Protein AF-A0A355BY42-F1 (afdb_monomer_lite)

Radius of gyration: 24.89 Å; chains: 1; bounding box: 43×72×37 Å

Secondary structure (DSSP, 8-state):
------------------------PPPPPHHHHHHHHHHHGGG-SSPPPHHHHHHHHHHHHHHHHHHHHHHHHHHHHH--

Structure (mmCIF, N/CA/C/O backbone):
data_AF-A0A355BY42-F1
#
_entry.id   AF-A0A355BY42-F1
#
loop_
_atom_site.group_PDB
_atom_site.id
_atom_site.type_symbol
_atom_si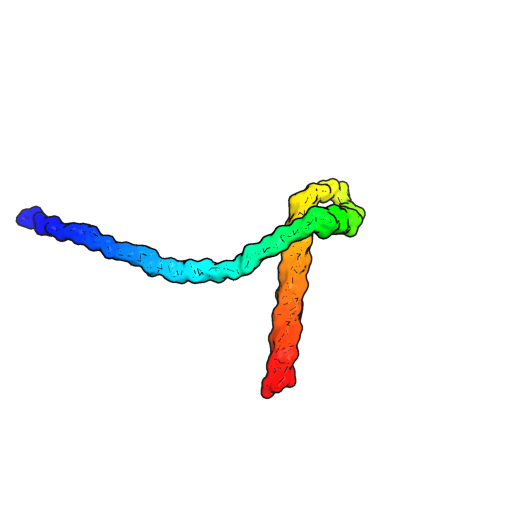te.label_atom_id
_atom_site.label_alt_id
_atom_site.label_comp_id
_atom_site.label_asym_id
_atom_site.label_entity_id
_atom_site.label_seq_id
_atom_site.pdbx_PDB_ins_code
_atom_site.Cartn_x
_atom_site.Cartn_y
_atom_site.Cartn_z
_atom_site.occupancy
_atom_site.B_iso_or_equiv
_atom_site.auth_seq_id
_atom_site.auth_comp_id
_atom_site.auth_asym_id
_atom_site.auth_atom_id
_atom_site.pdbx_PDB_model_num
ATOM 1 N N . MET A 1 1 ? -32.988 64.054 -13.035 1.00 43.31 1 MET A N 1
ATOM 2 C CA . MET A 1 1 ? -31.526 63.941 -12.829 1.00 43.31 1 MET A CA 1
ATOM 3 C C . MET A 1 1 ? -31.309 63.787 -11.317 1.00 43.31 1 MET A C 1
ATOM 5 O O . MET A 1 1 ? -31.396 64.782 -10.624 1.00 43.31 1 MET A O 1
ATOM 9 N N . ALA A 1 2 ? -31.396 62.614 -10.665 1.00 44.47 2 ALA A N 1
ATOM 10 C CA . ALA A 1 2 ? -30.534 61.415 -10.713 1.00 44.47 2 ALA A CA 1
ATOM 11 C C . ALA A 1 2 ? -29.040 61.811 -10.675 1.00 44.47 2 ALA A C 1
ATOM 13 O O . ALA A 1 2 ? -28.613 62.452 -11.620 1.00 44.47 2 ALA A O 1
ATOM 14 N N . ARG A 1 3 ? -28.201 61.515 -9.669 1.00 40.47 3 ARG A N 1
ATOM 15 C CA . ARG A 1 3 ? -28.198 60.495 -8.602 1.00 40.47 3 ARG A CA 1
ATOM 16 C C . ARG A 1 3 ? -27.456 61.023 -7.354 1.00 40.47 3 ARG A C 1
ATOM 18 O O . ARG A 1 3 ? -26.514 61.791 -7.477 1.00 40.47 3 ARG A O 1
ATOM 25 N N . ARG A 1 4 ? -2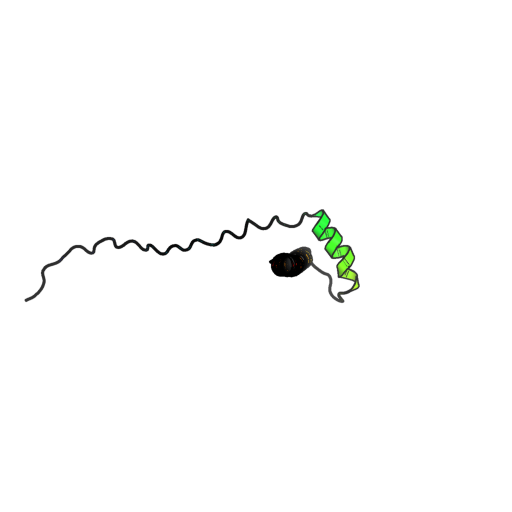7.872 60.563 -6.168 1.00 43.94 4 ARG A N 1
ATOM 26 C CA . ARG A 1 4 ? -27.168 60.687 -4.876 1.00 43.94 4 ARG A CA 1
ATOM 27 C C . ARG A 1 4 ? -26.174 59.522 -4.779 1.00 43.94 4 ARG A C 1
ATOM 29 O O . ARG A 1 4 ? -26.618 58.377 -4.850 1.00 43.94 4 ARG A O 1
ATOM 36 N N . GLU A 1 5 ? -24.881 59.778 -4.623 1.00 49.44 5 GLU A N 1
ATOM 37 C CA . GLU A 1 5 ? -23.895 58.718 -4.375 1.00 49.44 5 GLU A CA 1
ATOM 38 C C . GLU A 1 5 ? -23.934 58.303 -2.896 1.00 49.44 5 GLU A C 1
ATOM 40 O O . GLU A 1 5 ? -23.826 59.137 -1.998 1.00 49.44 5 GLU A O 1
ATOM 45 N N . LYS A 1 6 ? -24.150 57.007 -2.642 1.00 56.66 6 LYS A N 1
ATOM 46 C CA . LYS A 1 6 ? -23.974 56.371 -1.329 1.00 56.66 6 LYS A CA 1
ATOM 47 C C . LYS A 1 6 ? -22.694 55.529 -1.382 1.00 56.66 6 LYS A C 1
ATOM 49 O O . LYS A 1 6 ? -22.494 54.851 -2.391 1.00 56.66 6 LYS A O 1
ATOM 54 N N . PRO A 1 7 ? -21.860 55.528 -0.328 1.00 43.09 7 PRO A N 1
ATOM 55 C CA . PRO A 1 7 ? -20.646 54.723 -0.297 1.00 43.09 7 PRO A CA 1
ATOM 56 C C . PRO A 1 7 ? -21.011 53.236 -0.274 1.00 43.09 7 PRO A C 1
ATOM 58 O O . PRO A 1 7 ? -21.891 52.813 0.480 1.00 43.09 7 PRO A O 1
ATOM 61 N N . VAL A 1 8 ? -20.345 52.455 -1.128 1.00 54.06 8 VAL A N 1
ATOM 62 C CA . VAL A 1 8 ? -20.485 51.000 -1.173 1.00 54.06 8 VAL A CA 1
ATOM 63 C C . VAL A 1 8 ? -19.934 50.435 0.137 1.00 54.06 8 VAL A C 1
ATOM 65 O O . VAL A 1 8 ? -18.743 50.514 0.431 1.00 54.06 8 VAL A O 1
ATOM 68 N N . GLY A 1 9 ? -20.852 49.972 0.981 1.00 44.47 9 GLY A N 1
ATOM 69 C CA . GLY A 1 9 ? -20.543 49.340 2.251 1.00 44.47 9 GLY A CA 1
ATOM 70 C C . GLY A 1 9 ? -19.730 48.072 2.030 1.00 44.47 9 GLY A C 1
ATOM 71 O O . GLY A 1 9 ? -20.041 47.253 1.164 1.00 44.47 9 GLY A O 1
ATOM 72 N N . ALA A 1 10 ? -18.682 47.943 2.835 1.00 52.81 10 ALA A N 1
ATOM 73 C CA . ALA A 1 10 ? -17.970 46.708 3.070 1.00 52.81 10 ALA A CA 1
ATOM 74 C C . ALA A 1 10 ? -18.956 45.643 3.561 1.00 52.81 10 ALA A C 1
ATOM 76 O O . ALA A 1 10 ? -19.375 45.663 4.716 1.00 52.81 10 ALA A O 1
ATOM 77 N N . ASN A 1 11 ? -19.309 44.708 2.684 1.00 49.91 11 ASN A N 1
ATOM 78 C CA . ASN A 1 11 ? -20.071 43.534 3.069 1.00 49.91 11 ASN A CA 1
ATOM 79 C C . ASN A 1 11 ? -19.128 42.339 3.038 1.00 49.91 11 ASN A C 1
ATOM 81 O O . ASN A 1 11 ? -18.706 41.865 1.984 1.00 49.91 11 ASN A O 1
ATOM 85 N N . ALA A 1 12 ? -18.773 41.931 4.252 1.00 44.94 12 ALA A N 1
ATOM 86 C CA . ALA A 1 12 ? -18.020 40.747 4.592 1.00 44.94 12 ALA A CA 1
ATOM 87 C C . ALA A 1 12 ? -18.440 39.545 3.735 1.00 44.94 12 ALA A C 1
ATOM 89 O O . ALA A 1 12 ? -19.595 39.117 3.773 1.00 44.94 12 ALA A O 1
ATOM 90 N N . CYS A 1 13 ? -17.477 38.944 3.034 1.00 31.66 13 CYS A N 1
ATOM 91 C CA . CYS A 1 13 ? -17.592 37.552 2.623 1.00 31.66 13 CYS A CA 1
ATOM 92 C C . CYS A 1 13 ? -17.370 36.690 3.873 1.00 31.66 13 CYS A C 1
ATOM 94 O O . CYS A 1 13 ? -16.309 36.113 4.092 1.00 31.66 13 CYS A O 1
ATOM 96 N N . GLY A 1 14 ? -18.379 36.676 4.743 1.00 44.84 14 GLY A N 1
ATOM 97 C CA . GLY A 1 14 ? -18.586 35.591 5.679 1.00 44.84 14 GLY A CA 1
ATOM 98 C C . GLY A 1 14 ? -19.101 34.410 4.875 1.00 44.84 14 GLY A C 1
ATOM 99 O O . GLY A 1 14 ? -20.293 34.290 4.618 1.00 44.84 14 GLY A O 1
ATOM 100 N N . SER A 1 15 ? -18.197 33.550 4.436 1.00 45.47 15 SER A N 1
ATOM 101 C CA . SER A 1 15 ? -18.536 32.171 4.125 1.00 45.47 15 SER A CA 1
ATOM 102 C C . SER A 1 15 ? -17.632 31.329 4.995 1.00 45.47 15 SER A C 1
ATOM 104 O O . SER A 1 15 ? -16.430 31.247 4.7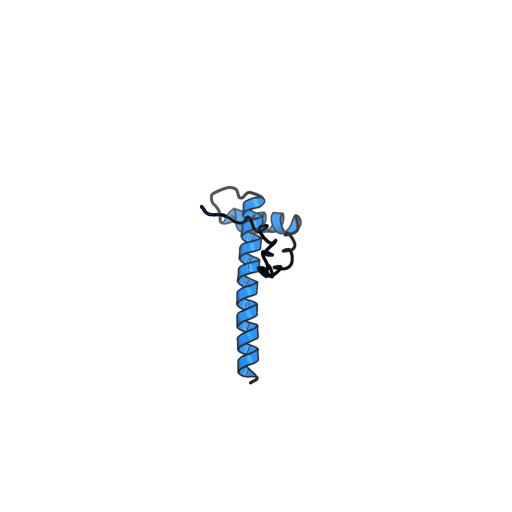61 1.00 45.47 15 SER A O 1
ATOM 106 N N . ASN A 1 16 ? -18.232 30.7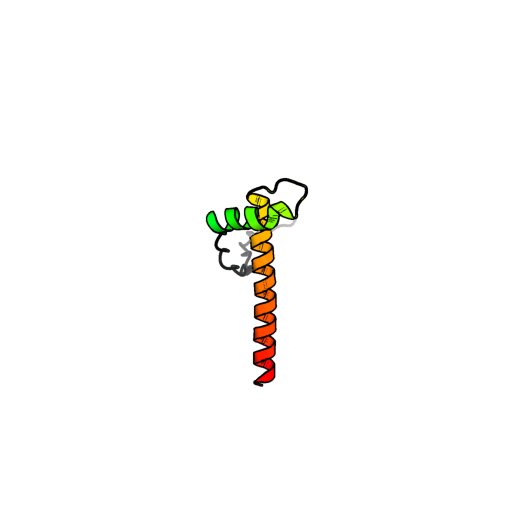72 6.047 1.00 52.31 16 ASN A N 1
ATOM 107 C CA . ASN A 1 16 ? -17.648 29.747 6.897 1.00 52.31 16 ASN A CA 1
ATOM 108 C C . ASN A 1 16 ? -17.352 28.516 6.035 1.00 52.31 16 ASN A C 1
ATOM 110 O O . ASN A 1 16 ? -18.064 27.518 6.079 1.00 52.31 16 ASN A O 1
ATOM 114 N N . ALA A 1 17 ? -16.278 28.572 5.257 1.00 42.47 17 ALA A N 1
ATOM 115 C CA . ALA A 1 17 ? -15.527 27.387 4.929 1.00 42.47 17 ALA A CA 1
ATOM 116 C C . ALA A 1 17 ? -14.764 27.047 6.208 1.00 42.47 17 ALA A C 1
ATOM 118 O O . ALA A 1 17 ? -13.580 27.346 6.346 1.00 42.47 17 ALA A O 1
ATOM 119 N N . ALA A 1 18 ? -15.462 26.428 7.164 1.00 38.69 18 ALA A N 1
ATOM 120 C CA . ALA A 1 18 ? -14.810 25.451 8.012 1.00 38.69 18 ALA A CA 1
ATOM 121 C C . ALA A 1 18 ? -14.311 24.379 7.042 1.00 38.69 18 ALA A C 1
ATOM 123 O O . ALA A 1 18 ? -14.994 23.394 6.760 1.00 38.69 18 ALA A O 1
ATOM 124 N N . ALA A 1 19 ? -13.165 24.666 6.418 1.00 43.06 19 ALA A N 1
ATOM 125 C CA . ALA A 1 19 ? -12.332 23.686 5.783 1.00 43.06 19 ALA A CA 1
ATOM 126 C C . ALA A 1 19 ? -12.145 22.656 6.880 1.00 43.06 19 ALA A C 1
ATOM 128 O O . ALA A 1 19 ? -11.493 22.919 7.885 1.00 43.06 19 ALA A O 1
ATOM 129 N N . ASN A 1 20 ? -12.884 21.560 6.747 1.00 51.75 20 ASN A N 1
ATOM 130 C CA . ASN A 1 20 ? -12.704 20.354 7.510 1.00 51.75 20 ASN A CA 1
ATOM 131 C C . ASN A 1 20 ? -11.219 20.043 7.363 1.00 51.75 20 ASN A C 1
ATOM 133 O O . ASN A 1 20 ? -10.805 19.566 6.304 1.00 51.75 20 ASN A O 1
ATOM 137 N N . GLU A 1 21 ? -10.415 20.473 8.337 1.00 42.47 21 GLU A N 1
ATOM 138 C CA . GLU A 1 21 ? -8.985 20.243 8.358 1.00 42.47 21 GLU A CA 1
ATOM 139 C C . GLU A 1 21 ? -8.852 18.735 8.463 1.00 42.47 21 GLU A C 1
ATOM 141 O O . GLU A 1 21 ? -8.869 18.158 9.548 1.00 42.47 21 GLU A O 1
ATOM 146 N N . ILE A 1 22 ? -8.808 18.069 7.305 1.00 51.72 22 ILE A N 1
ATOM 147 C CA . ILE A 1 22 ? -8.350 16.697 7.226 1.00 51.72 22 ILE A CA 1
ATOM 148 C C . ILE A 1 22 ? -6.973 16.791 7.868 1.00 51.72 22 ILE A C 1
ATOM 150 O O . ILE A 1 22 ? -6.118 17.471 7.290 1.00 51.72 22 ILE A O 1
ATOM 154 N N . PRO A 1 23 ? -6.775 16.212 9.068 1.00 50.97 23 PRO A N 1
ATOM 155 C CA . PRO A 1 23 ? -5.544 16.400 9.812 1.00 50.97 23 PRO A CA 1
ATOM 156 C C . PRO A 1 23 ? -4.414 16.079 8.853 1.00 50.97 23 PRO A C 1
ATOM 158 O O . PRO A 1 23 ? -4.483 15.040 8.185 1.00 50.97 23 PRO A O 1
ATOM 161 N N . ALA A 1 24 ? -3.474 17.023 8.714 1.00 53.12 24 ALA A N 1
ATOM 162 C CA . ALA A 1 24 ? -2.417 16.979 7.714 1.00 53.12 24 ALA A CA 1
ATOM 163 C C . ALA A 1 24 ? -1.883 15.550 7.648 1.00 53.12 24 ALA A C 1
ATOM 165 O O . ALA A 1 24 ? -1.325 15.044 8.628 1.00 53.12 24 ALA A O 1
ATOM 166 N N . ARG A 1 25 ? -2.190 14.848 6.546 1.00 63.72 25 ARG A N 1
ATOM 167 C CA . ARG A 1 25 ? -1.886 13.422 6.434 1.00 63.72 25 ARG A CA 1
ATOM 168 C C . ARG A 1 25 ? -0.390 13.299 6.640 1.00 63.72 25 ARG A C 1
ATOM 170 O O . ARG A 1 25 ? 0.381 13.905 5.899 1.00 63.72 25 ARG A O 1
ATOM 177 N N . LYS A 1 26 ? 0.022 12.567 7.676 1.00 74.00 26 LYS A N 1
ATOM 178 C CA . LYS A 1 26 ? 1.442 12.330 7.903 1.00 74.00 26 LYS A CA 1
ATOM 179 C C . LYS A 1 26 ? 1.970 11.644 6.650 1.00 74.00 26 LYS A C 1
ATOM 181 O O . LYS A 1 26 ? 1.507 10.552 6.321 1.00 74.00 26 LYS A O 1
ATOM 186 N N . ALA A 1 27 ? 2.884 12.314 5.953 1.00 74.12 27 ALA A N 1
ATOM 187 C CA . ALA A 1 27 ? 3.502 11.753 4.767 1.00 74.12 27 ALA A CA 1
ATOM 188 C C . ALA A 1 27 ? 4.122 10.391 5.128 1.00 74.12 27 ALA A C 1
ATOM 190 O O . ALA A 1 27 ? 4.675 10.248 6.231 1.00 74.12 27 ALA A O 1
ATOM 191 N N . PRO A 1 28 ? 4.004 9.381 4.250 1.00 81.00 28 PRO A N 1
ATOM 192 C CA . PRO A 1 28 ? 4.621 8.088 4.493 1.00 81.00 28 PRO A CA 1
ATOM 193 C C . PRO A 1 28 ? 6.132 8.264 4.687 1.00 81.00 28 PRO A C 1
ATOM 195 O O . PRO A 1 28 ? 6.768 9.082 4.021 1.00 81.00 28 PRO A O 1
ATOM 198 N N . SER A 1 29 ? 6.709 7.520 5.635 1.00 90.12 29 SER A N 1
ATOM 199 C CA . SER A 1 29 ? 8.157 7.544 5.840 1.00 90.12 29 SER A CA 1
ATOM 200 C C . SER A 1 29 ? 8.868 7.002 4.602 1.00 90.12 29 SER A C 1
ATOM 202 O O . SER A 1 29 ? 8.326 6.180 3.861 1.00 90.12 29 SER A O 1
ATOM 204 N N . ARG A 1 30 ? 10.115 7.427 4.395 1.00 89.75 30 ARG A N 1
ATOM 205 C CA . ARG A 1 30 ? 10.945 6.921 3.298 1.00 89.75 30 ARG A CA 1
ATOM 206 C C . ARG A 1 30 ? 11.068 5.393 3.323 1.00 89.75 30 ARG A C 1
ATOM 208 O O . ARG A 1 30 ? 10.933 4.761 2.286 1.00 89.75 30 ARG A O 1
ATOM 215 N N . GLU A 1 31 ? 11.233 4.812 4.508 1.00 91.88 31 GLU A N 1
ATOM 216 C CA . GLU A 1 31 ? 11.269 3.358 4.710 1.00 91.88 31 GLU A CA 1
ATOM 217 C C . GLU A 1 31 ? 9.967 2.678 4.262 1.00 91.88 31 GLU A C 1
ATOM 219 O O . GLU A 1 31 ? 10.000 1.620 3.638 1.00 91.88 31 GLU A O 1
ATOM 224 N N . ALA A 1 32 ? 8.810 3.296 4.527 1.00 90.56 32 ALA A N 1
ATOM 225 C CA . ALA A 1 32 ? 7.526 2.771 4.074 1.00 90.56 32 ALA A CA 1
ATOM 226 C C . ALA A 1 32 ? 7.408 2.818 2.544 1.00 90.56 32 ALA A C 1
ATOM 228 O O . ALA A 1 32 ? 6.897 1.873 1.948 1.00 90.56 32 ALA A O 1
ATOM 229 N N . ILE A 1 33 ? 7.908 3.883 1.909 1.00 92.56 33 ILE A N 1
ATOM 230 C CA . ILE A 1 33 ? 7.935 4.019 0.446 1.00 92.56 33 ILE A CA 1
ATOM 231 C C . ILE A 1 33 ? 8.850 2.963 -0.184 1.00 92.56 33 ILE A C 1
ATOM 233 O O . ILE A 1 33 ? 8.451 2.298 -1.137 1.00 92.56 33 ILE A O 1
ATOM 237 N N . GLU A 1 34 ? 10.053 2.771 0.356 1.00 93.88 34 GLU A N 1
ATOM 238 C CA . GLU A 1 34 ? 10.987 1.741 -0.112 1.00 93.88 34 GLU A CA 1
ATOM 239 C C . GLU A 1 34 ? 10.371 0.345 0.043 1.00 93.88 34 GLU A C 1
ATOM 241 O O . GLU A 1 34 ? 10.379 -0.445 -0.903 1.00 93.88 34 GLU A O 1
ATOM 246 N N . LYS A 1 35 ? 9.711 0.080 1.177 1.00 94.38 35 LYS A N 1
ATOM 247 C CA . LYS A 1 35 ? 9.016 -1.191 1.390 1.00 94.38 35 LYS A CA 1
ATOM 248 C C . LYS A 1 35 ? 7.843 -1.394 0.437 1.00 94.38 35 LYS A C 1
ATOM 250 O O . LYS A 1 35 ? 7.622 -2.506 -0.040 1.00 94.38 35 LYS A O 1
ATOM 255 N N . ALA A 1 36 ? 7.093 -0.335 0.146 1.00 93.12 36 ALA A N 1
ATOM 256 C CA . ALA A 1 36 ? 6.026 -0.388 -0.840 1.00 93.12 36 ALA A CA 1
ATOM 257 C C . ALA A 1 36 ? 6.588 -0.704 -2.233 1.00 93.12 36 ALA A C 1
ATOM 259 O O . ALA A 1 36 ? 6.056 -1.567 -2.921 1.00 93.12 36 ALA A O 1
ATOM 260 N N . LEU A 1 37 ? 7.704 -0.100 -2.637 1.00 94.81 37 LEU A N 1
ATOM 261 C CA . LEU A 1 37 ? 8.342 -0.460 -3.903 1.00 94.81 37 LEU A CA 1
ATOM 262 C C . LEU A 1 37 ? 8.740 -1.939 -3.940 1.00 94.81 37 LEU A C 1
ATOM 264 O O . LEU A 1 37 ? 8.410 -2.613 -4.908 1.00 94.81 37 LEU A O 1
ATOM 268 N N . GLU A 1 38 ? 9.367 -2.475 -2.891 1.00 95.25 38 GLU A N 1
ATOM 269 C CA . GLU A 1 38 ? 9.725 -3.902 -2.831 1.00 95.25 38 GLU A CA 1
ATOM 270 C C . GLU A 1 38 ? 8.515 -4.831 -2.984 1.00 95.25 38 GLU A C 1
ATOM 272 O O . GLU A 1 38 ? 8.581 -5.824 -3.706 1.00 95.25 38 GLU A O 1
ATOM 277 N N . VAL A 1 39 ? 7.418 -4.517 -2.292 1.00 95.44 39 VAL A N 1
ATOM 278 C CA . VAL A 1 39 ? 6.216 -5.359 -2.268 1.00 95.44 39 VAL A CA 1
ATOM 279 C C . VAL A 1 39 ? 5.449 -5.267 -3.581 1.00 95.44 39 VAL A C 1
ATOM 281 O O . VAL A 1 39 ? 4.978 -6.278 -4.092 1.00 95.44 39 VAL A O 1
ATOM 284 N N . TRP A 1 40 ? 5.307 -4.063 -4.131 1.00 94.00 40 TRP A N 1
ATOM 285 C CA . TRP A 1 40 ? 4.422 -3.827 -5.265 1.00 94.00 40 TRP A CA 1
ATOM 286 C C . TRP A 1 40 ? 5.137 -3.981 -6.609 1.00 94.00 40 TRP A C 1
ATOM 288 O O . TRP A 1 40 ? 4.514 -4.450 -7.555 1.00 94.00 40 TRP A O 1
ATOM 298 N N . GLN A 1 41 ? 6.438 -3.688 -6.718 1.00 93.12 41 GLN A N 1
ATOM 299 C CA . GLN A 1 41 ? 7.179 -3.756 -7.987 1.00 93.12 41 GLN A CA 1
ATOM 300 C C . GLN A 1 41 ? 7.055 -5.095 -8.745 1.00 93.12 41 GLN A C 1
ATOM 302 O O . GLN A 1 41 ? 6.913 -5.036 -9.968 1.00 93.12 41 GLN A O 1
ATOM 307 N N . PRO A 1 42 ? 7.058 -6.282 -8.102 1.00 96.31 42 PRO A N 1
ATOM 308 C CA . PRO A 1 42 ? 6.897 -7.560 -8.805 1.00 96.31 42 PRO A CA 1
ATOM 309 C C . PRO A 1 42 ? 5.553 -7.720 -9.530 1.00 96.31 42 PRO A C 1
ATOM 311 O O . PRO A 1 42 ? 5.445 -8.515 -10.459 1.00 96.31 42 PRO A O 1
ATOM 314 N N . HIS A 1 43 ? 4.527 -6.971 -9.120 1.00 94.00 43 HIS A N 1
ATOM 315 C CA . HIS A 1 43 ? 3.179 -7.046 -9.685 1.00 94.00 43 HIS A CA 1
ATOM 316 C C . HIS A 1 43 ? 2.949 -6.065 -10.842 1.00 94.00 43 HIS A C 1
ATOM 318 O O . HIS A 1 43 ? 1.895 -6.099 -11.478 1.00 94.00 43 HIS A O 1
ATOM 324 N N . TYR A 1 44 ? 3.923 -5.201 -11.135 1.00 93.31 44 TYR A N 1
ATOM 325 C CA . TYR A 1 44 ? 3.838 -4.220 -12.210 1.00 93.31 44 TYR A CA 1
ATOM 326 C C . TYR A 1 44 ? 4.871 -4.517 -13.292 1.00 93.31 44 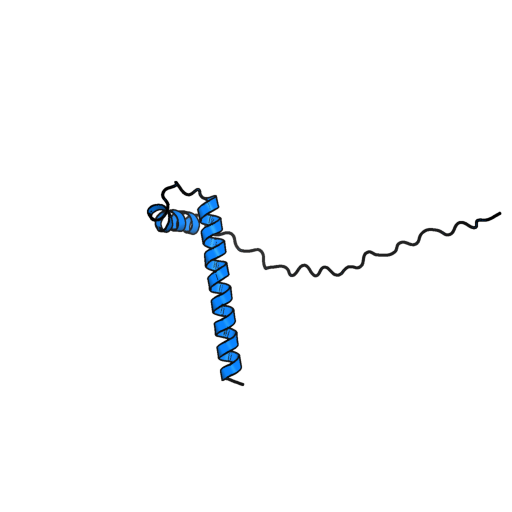TYR A C 1
ATOM 328 O O . TYR A 1 44 ? 6.061 -4.650 -13.027 1.00 93.31 44 TYR A O 1
ATOM 336 N N . ALA A 1 45 ? 4.416 -4.530 -14.546 1.00 91.69 45 ALA A N 1
ATOM 337 C CA . ALA A 1 45 ? 5.304 -4.630 -15.704 1.00 91.69 45 ALA A CA 1
ATOM 338 C C . ALA A 1 45 ? 6.191 -3.379 -15.876 1.00 91.69 45 ALA A C 1
ATOM 340 O O . ALA A 1 45 ? 7.270 -3.452 -16.459 1.00 91.69 45 ALA A O 1
ATOM 341 N N . ARG A 1 46 ? 5.740 -2.222 -15.366 1.00 94.06 46 ARG A N 1
ATOM 342 C CA . ARG A 1 46 ? 6.493 -0.960 -15.368 1.00 94.06 46 ARG A CA 1
ATOM 343 C C . ARG A 1 46 ? 7.259 -0.769 -14.062 1.00 94.06 46 ARG A C 1
ATOM 345 O O . ARG A 1 46 ? 6.791 -1.173 -12.997 1.00 94.06 46 ARG A O 1
ATOM 352 N N . ARG A 1 47 ? 8.403 -0.082 -14.129 1.00 93.44 47 ARG A N 1
ATOM 353 C CA . ARG A 1 47 ? 9.116 0.366 -12.926 1.00 93.44 47 ARG A CA 1
ATOM 354 C C . ARG A 1 47 ? 8.276 1.422 -12.205 1.00 93.44 47 ARG A C 1
ATOM 356 O O . ARG A 1 47 ? 7.907 2.423 -12.815 1.00 93.44 47 ARG A O 1
ATOM 363 N N . LEU A 1 48 ? 7.980 1.183 -10.933 1.00 92.69 48 LEU A N 1
ATOM 364 C CA . LEU A 1 48 ? 7.272 2.119 -10.069 1.00 92.69 48 LEU A CA 1
ATOM 365 C C . LEU A 1 48 ? 8.231 3.219 -9.608 1.00 92.69 48 LEU A C 1
ATOM 367 O O . LEU A 1 48 ? 9.381 2.952 -9.242 1.00 92.69 48 LEU A O 1
ATOM 371 N N . SER A 1 49 ? 7.765 4.465 -9.644 1.00 94.12 49 SER A N 1
ATOM 372 C CA . SER A 1 49 ? 8.470 5.592 -9.040 1.00 94.12 49 SER A CA 1
ATOM 373 C C . SER A 1 49 ? 8.174 5.678 -7.540 1.00 94.12 49 SER A C 1
ATOM 375 O O . SER A 1 49 ? 7.215 5.090 -7.040 1.00 94.12 49 SER A O 1
ATOM 377 N N . GLN A 1 50 ? 8.988 6.440 -6.804 1.00 92.12 50 GLN A N 1
ATOM 378 C CA . GLN A 1 50 ? 8.704 6.732 -5.393 1.00 92.12 50 GLN A CA 1
ATOM 379 C C . GLN A 1 50 ? 7.346 7.422 -5.215 1.00 92.12 50 GLN A C 1
ATOM 381 O O . GLN A 1 50 ? 6.676 7.196 -4.212 1.00 92.12 50 GLN A O 1
ATOM 386 N N . GLU A 1 51 ? 6.932 8.214 -6.204 1.00 92.25 51 GLU A N 1
ATOM 387 C CA . GLU A 1 51 ? 5.634 8.878 -6.203 1.00 92.25 51 GLU A CA 1
ATOM 388 C C . GLU A 1 51 ? 4.488 7.880 -6.397 1.00 92.25 51 GLU A C 1
ATOM 390 O O . GLU A 1 51 ? 3.542 7.898 -5.615 1.00 92.25 51 GLU A O 1
ATOM 395 N N . ASP A 1 52 ? 4.615 6.926 -7.330 1.00 92.38 52 ASP A N 1
ATOM 396 C CA . ASP A 1 52 ? 3.622 5.848 -7.477 1.00 92.38 52 ASP A CA 1
ATOM 397 C C . ASP A 1 52 ? 3.479 5.063 -6.156 1.00 92.38 52 ASP A C 1
ATOM 399 O O . ASP A 1 52 ? 2.375 4.738 -5.723 1.00 92.38 52 ASP A O 1
ATOM 403 N N . ALA A 1 53 ? 4.592 4.778 -5.473 1.00 93.06 53 ALA A N 1
ATOM 404 C CA . ALA A 1 53 ? 4.574 4.086 -4.185 1.00 93.06 53 ALA A CA 1
ATOM 405 C C . ALA A 1 53 ? 3.925 4.918 -3.065 1.00 93.06 53 ALA A C 1
ATOM 407 O O . ALA A 1 53 ? 3.199 4.364 -2.233 1.00 93.06 53 ALA A O 1
ATOM 408 N N . ARG A 1 54 ? 4.140 6.240 -3.051 1.00 93.00 54 ARG A N 1
ATOM 409 C CA . ARG A 1 54 ? 3.458 7.169 -2.137 1.00 93.00 54 ARG A CA 1
ATOM 410 C C . ARG A 1 54 ? 1.947 7.119 -2.352 1.00 93.00 54 ARG A C 1
ATOM 412 O O . ARG A 1 54 ? 1.204 6.953 -1.386 1.00 93.00 54 ARG A O 1
ATOM 419 N N . GLU A 1 55 ? 1.497 7.205 -3.601 1.00 93.50 55 GLU A N 1
ATOM 420 C CA . GLU A 1 55 ? 0.075 7.148 -3.947 1.00 93.50 55 GLU A CA 1
ATOM 421 C C . GLU A 1 55 ? -0.557 5.802 -3.577 1.00 93.50 55 GLU A C 1
ATOM 423 O O . GLU A 1 55 ? -1.639 5.766 -2.988 1.00 93.50 55 GLU A O 1
ATOM 428 N N . ILE A 1 56 ? 0.134 4.690 -3.851 1.00 92.56 56 ILE A N 1
ATOM 429 C CA . ILE A 1 56 ? -0.307 3.346 -3.453 1.00 92.56 56 ILE A CA 1
ATOM 430 C C . ILE A 1 56 ? -0.520 3.280 -1.938 1.00 92.56 56 ILE A C 1
ATOM 432 O O . ILE A 1 56 ? -1.565 2.809 -1.483 1.00 92.56 56 ILE A O 1
ATOM 436 N N . LEU A 1 57 ? 0.436 3.776 -1.149 1.00 92.69 57 LEU A N 1
ATOM 437 C CA . LEU A 1 57 ? 0.328 3.788 0.310 1.00 92.69 57 LEU A CA 1
ATOM 438 C C . LEU A 1 57 ? -0.831 4.659 0.795 1.00 92.69 57 LEU A C 1
ATOM 440 O O . LEU A 1 57 ? -1.582 4.241 1.676 1.00 92.69 57 LEU A O 1
ATOM 444 N N . GLU A 1 58 ? -1.009 5.847 0.225 1.00 91.50 58 GLU A N 1
ATOM 445 C CA . GLU A 1 58 ? -2.104 6.739 0.609 1.00 91.50 58 GLU A CA 1
ATOM 446 C C . GLU A 1 58 ? -3.474 6.142 0.298 1.00 91.50 58 GLU A C 1
ATOM 448 O O . GLU A 1 58 ? -4.383 6.219 1.132 1.00 91.50 58 GLU A O 1
ATOM 453 N N . ASN A 1 59 ? -3.607 5.498 -0.859 1.00 93.56 59 ASN A N 1
ATOM 454 C CA . ASN A 1 59 ? -4.830 4.815 -1.255 1.00 93.56 59 ASN A CA 1
ATOM 455 C C . ASN A 1 59 ? -5.107 3.605 -0.356 1.00 93.56 59 ASN A C 1
ATOM 457 O O . ASN A 1 59 ? -6.224 3.456 0.140 1.00 93.56 59 ASN A O 1
ATOM 461 N N . ALA A 1 60 ? -4.091 2.782 -0.078 1.00 91.56 60 ALA A N 1
ATOM 462 C CA . ALA A 1 60 ? -4.221 1.615 0.791 1.00 91.56 60 ALA A CA 1
ATOM 463 C C . ALA A 1 60 ? -4.633 2.015 2.217 1.00 91.56 60 ALA A C 1
ATOM 465 O O . ALA A 1 60 ? -5.621 1.509 2.751 1.00 91.56 60 ALA A O 1
ATOM 466 N N . VAL A 1 61 ? -3.928 2.973 2.827 1.00 91.12 61 VAL A N 1
ATOM 467 C CA . VAL A 1 61 ? -4.247 3.470 4.176 1.00 91.12 61 VAL A CA 1
ATOM 468 C C . VAL A 1 61 ? -5.629 4.127 4.206 1.00 91.12 61 VAL A C 1
ATOM 470 O O . VAL A 1 61 ? -6.392 3.922 5.155 1.00 91.12 61 VAL A O 1
ATOM 473 N N . GLY A 1 62 ? -5.979 4.888 3.166 1.00 90.88 62 GLY A N 1
ATOM 474 C CA . GLY A 1 62 ? -7.301 5.491 3.015 1.00 90.88 62 GLY A CA 1
ATOM 475 C C . GLY A 1 62 ? -8.420 4.451 2.985 1.00 90.88 62 GLY A C 1
ATOM 476 O O . GLY A 1 62 ? -9.407 4.600 3.706 1.00 90.88 62 GLY A O 1
ATOM 477 N N . PHE A 1 63 ? -8.238 3.374 2.222 1.00 93.06 63 PHE A N 1
ATOM 478 C CA . PHE A 1 63 ? -9.189 2.270 2.131 1.00 93.06 63 PHE A CA 1
ATOM 479 C C . PHE A 1 63 ? -9.387 1.561 3.480 1.00 93.06 63 PHE A C 1
ATOM 481 O O . PHE A 1 63 ? -10.518 1.440 3.953 1.00 93.06 63 PHE A O 1
ATOM 488 N N . PHE A 1 64 ? -8.305 1.182 4.171 1.00 92.81 64 PHE A N 1
ATOM 489 C CA . PHE A 1 64 ? -8.409 0.543 5.491 1.00 92.81 64 PHE A CA 1
ATOM 490 C C . PHE A 1 64 ? -9.047 1.448 6.549 1.00 92.81 64 PHE A C 1
ATOM 492 O O . PHE A 1 64 ? -9.724 0.961 7.457 1.00 92.81 64 PHE A O 1
ATOM 499 N N . ARG A 1 65 ? -8.875 2.770 6.439 1.00 91.88 65 ARG A N 1
ATOM 500 C CA . ARG A 1 65 ? -9.552 3.724 7.324 1.00 91.88 65 ARG A CA 1
ATOM 501 C C . ARG A 1 65 ? -11.073 3.653 7.176 1.00 91.88 65 ARG A C 1
ATOM 503 O O . ARG A 1 65 ? -11.748 3.676 8.200 1.00 91.88 65 ARG A O 1
ATOM 510 N N . ILE A 1 66 ? -11.580 3.541 5.945 1.00 93.69 66 ILE A N 1
ATOM 511 C CA . ILE A 1 66 ? -13.019 3.408 5.663 1.00 93.69 66 ILE A CA 1
ATOM 512 C C . ILE A 1 66 ? -13.547 2.097 6.248 1.00 93.69 66 ILE A C 1
ATOM 514 O O . ILE A 1 66 ? -14.520 2.112 6.994 1.00 93.69 66 ILE A O 1
ATOM 518 N N . LEU A 1 67 ? -12.859 0.976 6.000 1.00 94.25 67 LEU A N 1
ATOM 519 C CA . LEU A 1 67 ? -13.258 -0.322 6.559 1.00 94.25 67 LEU A CA 1
ATOM 520 C C . LEU A 1 67 ? -13.321 -0.298 8.091 1.00 94.25 67 LEU A C 1
ATOM 522 O O . LEU A 1 67 ? -14.268 -0.795 8.696 1.00 94.25 67 LEU A O 1
ATOM 526 N N . ARG A 1 68 ? -12.329 0.330 8.733 1.00 93.12 68 ARG A N 1
ATOM 527 C CA . ARG A 1 68 ? -12.301 0.492 10.190 1.00 93.12 68 ARG A CA 1
ATOM 528 C C . ARG A 1 68 ? -13.458 1.351 10.697 1.00 93.12 68 ARG A C 1
ATOM 530 O O . ARG A 1 68 ? -13.967 1.100 11.787 1.00 93.12 68 ARG A O 1
ATOM 537 N N . GLU A 1 69 ? -13.833 2.386 9.953 1.00 92.12 69 GLU A N 1
ATOM 538 C CA . GLU A 1 69 ? -14.965 3.242 10.297 1.00 92.12 69 GLU A CA 1
ATOM 539 C C . GLU A 1 69 ? -16.281 2.467 10.237 1.00 92.12 69 GLU A C 1
ATOM 541 O O . GLU A 1 69 ? -17.036 2.509 11.206 1.00 92.12 69 GLU A O 1
ATOM 546 N N . TRP A 1 70 ? -16.515 1.699 9.172 1.00 94.12 70 TRP A N 1
ATOM 547 C CA . TRP A 1 70 ? -17.706 0.855 9.048 1.00 94.12 70 TRP A CA 1
ATOM 548 C C . TRP A 1 70 ? -17.782 -0.185 10.166 1.00 94.12 70 TRP A C 1
ATOM 550 O O . TRP A 1 70 ? -18.782 -0.238 10.875 1.00 94.12 70 TRP A O 1
ATOM 560 N N . GLN A 1 71 ? -16.684 -0.892 10.449 1.00 91.62 71 GLN A N 1
ATOM 561 C CA . GLN A 1 71 ? -16.623 -1.837 11.571 1.00 91.62 71 GLN A CA 1
ATOM 562 C C . GLN A 1 71 ? -16.898 -1.157 12.927 1.00 91.62 71 GLN A C 1
ATOM 564 O O . GLN A 1 71 ? -17.477 -1.740 13.845 1.00 91.62 71 GLN A O 1
ATOM 569 N N . ALA A 1 72 ? -16.451 0.089 13.107 1.00 89.12 72 ALA A N 1
ATOM 570 C CA . ALA A 1 72 ? -16.735 0.842 14.322 1.00 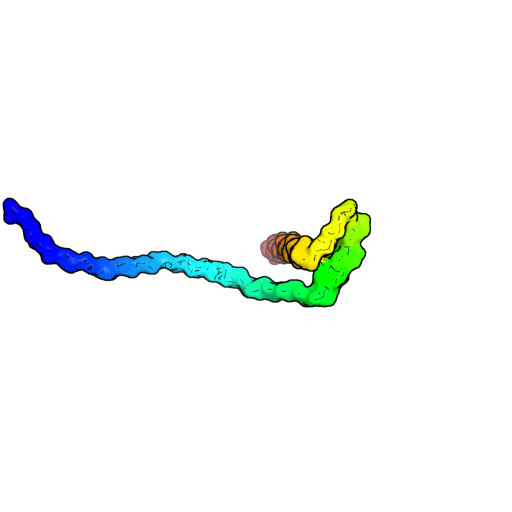89.12 72 ALA A CA 1
ATOM 571 C C . ALA A 1 72 ? -18.206 1.272 14.420 1.00 89.12 72 ALA A C 1
ATOM 573 O O . ALA A 1 72 ? -18.699 1.405 15.538 1.00 89.12 72 ALA A O 1
ATOM 574 N N . GLN A 1 73 ? -18.887 1.497 13.295 1.00 87.44 73 GLN A N 1
ATOM 575 C CA . GLN A 1 73 ? -20.319 1.795 13.259 1.00 87.44 73 GLN A CA 1
ATOM 576 C C . GLN A 1 73 ? -21.155 0.542 13.541 1.00 87.44 73 GLN A C 1
ATOM 578 O O . GLN A 1 73 ? -22.028 0.607 14.400 1.00 87.44 73 GLN A O 1
ATOM 583 N N . GLU A 1 74 ? -20.822 -0.599 12.932 1.00 86.25 74 GLU A N 1
ATOM 584 C CA . GLU A 1 74 ? -21.501 -1.886 13.166 1.00 86.25 74 GLU A CA 1
ATOM 585 C C . GLU A 1 74 ? -21.486 -2.277 14.651 1.00 86.25 74 GLU A C 1
ATOM 587 O O . GLU A 1 74 ? -22.532 -2.514 15.254 1.00 86.25 74 GLU A O 1
ATOM 592 N N . ARG A 1 75 ? -20.315 -2.203 15.299 1.00 81.88 75 ARG A N 1
ATOM 593 C CA . ARG A 1 75 ? -20.204 -2.464 16.746 1.00 81.88 75 ARG A CA 1
ATOM 594 C C . ARG A 1 75 ? -21.018 -1.498 17.604 1.00 81.88 75 ARG A C 1
ATOM 596 O O . ARG A 1 75 ? -21.420 -1.855 18.703 1.00 81.88 75 ARG A O 1
ATOM 603 N N . LYS A 1 76 ? -21.219 -0.254 17.157 1.00 75.38 76 LYS A N 1
ATOM 604 C CA . LYS A 1 76 ? -22.040 0.722 17.891 1.00 75.38 76 LYS A CA 1
ATOM 605 C C . LYS A 1 76 ? -23.530 0.444 17.719 1.00 75.38 76 LYS A C 1
ATOM 607 O O . LYS A 1 76 ? -24.264 0.659 18.674 1.00 75.38 76 LYS A O 1
ATOM 612 N N . SER A 1 77 ? -23.961 -0.025 16.547 1.00 73.19 77 SER A N 1
ATOM 613 C CA . SER A 1 77 ? -25.354 -0.414 16.304 1.00 73.19 77 SER A CA 1
ATOM 614 C C . SER A 1 77 ? -25.742 -1.731 16.973 1.00 73.19 77 SER A C 1
ATOM 616 O O . SER A 1 77 ? -26.902 -1.898 17.302 1.00 73.19 77 SER A O 1
ATOM 618 N N . GLU A 1 78 ? -24.797 -2.647 17.203 1.00 65.19 78 GLU A N 1
ATOM 619 C CA . GLU A 1 78 ? -25.054 -3.906 17.928 1.00 65.19 78 GLU A CA 1
ATOM 620 C C . GLU A 1 78 ? -25.187 -3.724 19.449 1.00 65.19 78 GLU A C 1
ATOM 622 O O . GLU A 1 78 ? -25.726 -4.590 20.132 1.00 65.19 78 GLU A O 1
ATOM 627 N N . ILE A 1 79 ? -24.661 -2.620 19.990 1.00 65.25 79 ILE A N 1
ATOM 628 C CA . ILE A 1 79 ? -24.688 -2.307 21.428 1.00 65.25 79 ILE A CA 1
ATOM 629 C C . ILE A 1 79 ? -25.890 -1.406 21.793 1.00 65.25 79 ILE A C 1
ATOM 631 O O . ILE A 1 79 ? -26.179 -1.237 22.978 1.00 65.25 79 ILE A O 1
ATOM 635 N N . GLN A 1 80 ? -26.587 -0.831 20.803 1.00 50.09 80 GLN A N 1
ATOM 636 C CA . GLN A 1 80 ? -27.825 -0.055 20.990 1.00 50.09 80 GLN A CA 1
ATOM 637 C C . GLN A 1 80 ? -29.064 -0.943 20.897 1.00 50.09 80 GLN A C 1
ATOM 639 O O . GLN A 1 80 ? -30.001 -0.677 21.682 1.00 50.09 80 GLN A O 1
#

Foldseek 3Di:
DDDDDDDDDDDDPPDPPPVVPPPPPPQDDPVQLVVLQVVCVVVDPDRDDSVNSSVVVVVVVVVVVVVVVVVVVVVVVVVD

pLDDT: mean 75.98, std 21.09, range [31.66, 96.31]

Sequence (80 aa):
MARREKPVGANACGSNAAANEIPARKAPSREAIEKALEVWQPHYARRLSQEDAREILENAVGFFRILREWQAQERKSEIQ